Protein AF-A0A9E8NBJ8-F1 (afdb_monomer_lite)

Sequence (56 aa):
MAKAKKGSRKKNKLGVKNSLVNNINARKKKGKSRPKSKKTVSKKSYAKMKKNWGKK

Structure (mmCIF, N/CA/C/O backbone):
data_AF-A0A9E8NBJ8-F1
#
_entry.id   AF-A0A9E8NBJ8-F1
#
loop_
_atom_site.group_PDB
_atom_site.id
_atom_site.type_symbol
_atom_site.label_atom_id
_atom_site.label_alt_id
_atom_site.label_comp_id
_atom_site.label_asym_id
_atom_site.label_entity_id
_atom_site.label_seq_id
_atom_site.pdbx_PDB_ins_code
_atom_site.Cartn_x
_atom_site.Cartn_y
_atom_site.Cartn_z
_atom_site.occupancy
_atom_site.B_iso_or_equiv
_atom_site.auth_seq_id
_atom_site.auth_comp_id
_atom_site.auth_asym_id
_atom_site.auth_atom_id
_atom_site.pdbx_PDB_model_num
ATOM 1 N N . MET A 1 1 ? -2.339 -21.862 -40.283 1.00 43.59 1 MET A N 1
ATOM 2 C CA . MET A 1 1 ? -3.053 -20.805 -39.527 1.00 43.59 1 MET A CA 1
ATOM 3 C C . MET A 1 1 ? -2.049 -19.968 -38.739 1.00 43.59 1 MET A C 1
ATOM 5 O O . MET A 1 1 ? -1.508 -20.444 -37.747 1.00 43.59 1 MET A O 1
ATOM 9 N N . ALA A 1 2 ? -1.730 -18.757 -39.203 1.00 57.59 2 ALA A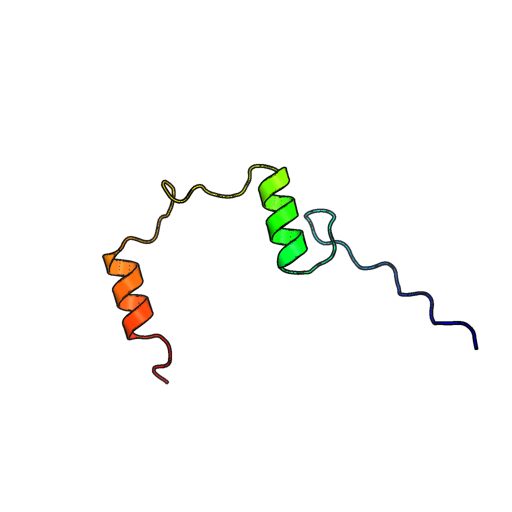 N 1
ATOM 10 C CA . ALA A 1 2 ? -0.781 -17.879 -38.519 1.00 57.59 2 ALA A CA 1
ATOM 11 C C . ALA A 1 2 ? -1.440 -17.255 -37.276 1.00 57.59 2 ALA A C 1
ATOM 13 O O . ALA A 1 2 ? -2.444 -16.552 -37.369 1.00 57.59 2 ALA A O 1
ATOM 14 N N . LYS A 1 3 ? -0.884 -17.543 -36.097 1.00 59.16 3 LYS A N 1
ATOM 15 C CA . LYS A 1 3 ? -1.341 -17.028 -34.800 1.00 59.16 3 LYS A CA 1
ATOM 16 C C . LYS A 1 3 ? -1.268 -15.496 -34.819 1.00 59.16 3 LYS A C 1
ATOM 18 O O . LYS A 1 3 ? -0.198 -14.945 -35.067 1.00 59.16 3 LYS A O 1
ATOM 23 N N . ALA A 1 4 ? -2.387 -14.817 -34.560 1.00 57.06 4 ALA A N 1
ATOM 24 C CA . ALA A 1 4 ? -2.468 -13.357 -34.562 1.00 57.06 4 ALA A CA 1
ATOM 25 C C . ALA A 1 4 ? -1.300 -12.724 -33.777 1.00 57.06 4 ALA A C 1
ATOM 27 O O . ALA A 1 4 ? -1.059 -13.077 -32.615 1.00 57.06 4 ALA A O 1
ATOM 28 N N . LYS A 1 5 ? -0.571 -11.785 -34.403 1.00 59.53 5 LYS A N 1
ATOM 29 C CA . LYS A 1 5 ? 0.461 -10.975 -33.737 1.00 5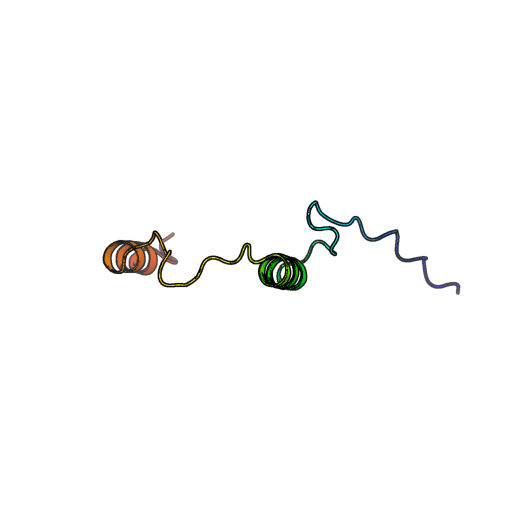9.53 5 LYS A CA 1
ATOM 30 C C . LYS A 1 5 ? -0.209 -10.254 -32.565 1.00 59.53 5 LYS A C 1
ATOM 32 O O . LYS A 1 5 ? -0.953 -9.302 -32.776 1.00 59.53 5 LYS A O 1
ATOM 37 N N . LYS A 1 6 ? 0.011 -10.725 -31.326 1.00 59.75 6 LYS A N 1
ATOM 38 C CA . LYS A 1 6 ? -0.493 -10.075 -30.101 1.00 59.75 6 LYS A CA 1
ATOM 39 C C . LYS A 1 6 ? -0.032 -8.619 -30.134 1.00 59.75 6 LYS A C 1
ATOM 41 O O . LYS A 1 6 ? 1.155 -8.368 -29.929 1.00 59.75 6 LYS A O 1
ATOM 46 N N . GLY A 1 7 ? -0.969 -7.709 -30.421 1.00 57.78 7 GLY A N 1
ATOM 47 C CA . GLY A 1 7 ? -0.731 -6.277 -30.573 1.00 57.78 7 GLY A CA 1
ATOM 48 C C . GLY A 1 7 ? 0.163 -5.745 -29.463 1.00 57.78 7 GLY A C 1
ATOM 49 O O . GLY A 1 7 ? 0.121 -6.248 -28.332 1.00 57.78 7 GLY A O 1
ATOM 50 N N . SER A 1 8 ? 1.021 -4.780 -29.804 1.00 61.59 8 SER A N 1
ATOM 51 C CA . SER A 1 8 ? 1.968 -4.179 -28.868 1.00 61.59 8 SER A CA 1
ATOM 52 C C . SER A 1 8 ? 1.227 -3.858 -27.567 1.00 61.59 8 SER A C 1
ATOM 54 O O . SER A 1 8 ? 0.297 -3.055 -27.522 1.00 61.59 8 SER A O 1
ATOM 56 N N . ARG A 1 9 ? 1.528 -4.606 -26.495 1.00 65.94 9 ARG A N 1
ATOM 57 C CA . ARG A 1 9 ? 0.763 -4.478 -25.250 1.00 65.94 9 ARG A CA 1
ATOM 58 C C . ARG A 1 9 ? 1.010 -3.067 -24.746 1.00 65.94 9 ARG A C 1
ATOM 60 O O . ARG A 1 9 ? 2.122 -2.795 -24.292 1.00 65.94 9 ARG A O 1
ATOM 67 N N . LYS A 1 10 ? 0.002 -2.196 -24.855 1.00 79.38 10 LYS A N 1
ATOM 68 C CA . LYS A 1 10 ? 0.072 -0.799 -24.424 1.00 79.38 10 LYS A CA 1
ATOM 69 C C . LYS A 1 10 ? 0.635 -0.775 -23.004 1.00 79.38 10 LYS A C 1
ATOM 71 O O . LYS A 1 10 ? 0.023 -1.287 -22.063 1.00 79.38 10 LYS A O 1
ATOM 76 N N . LYS A 1 11 ? 1.868 -0.286 -22.876 1.00 87.50 11 LYS A N 1
ATOM 77 C CA . LYS A 1 11 ? 2.532 -0.125 -21.584 1.00 87.50 11 LYS A CA 1
ATOM 78 C C . LYS A 1 11 ? 1.868 1.048 -20.870 1.00 87.50 11 LYS A C 1
ATOM 80 O O . LYS A 1 11 ? 1.420 1.999 -21.506 1.00 87.50 11 LYS A O 1
ATOM 85 N N . ASN A 1 12 ? 1.774 0.974 -19.550 1.00 87.06 12 ASN A N 1
ATOM 86 C CA . ASN A 1 12 ? 1.287 2.098 -18.758 1.00 87.06 12 ASN A CA 1
ATOM 87 C C . ASN A 1 12 ? 2.409 3.113 -18.477 1.00 87.06 12 ASN A C 1
ATOM 89 O O . ASN A 1 12 ? 3.561 2.903 -18.853 1.00 87.06 12 ASN A O 1
ATOM 93 N N . LYS A 1 13 ? 2.093 4.180 -17.732 1.00 87.94 13 LYS A N 1
ATOM 94 C CA . LYS A 1 13 ? 3.048 5.228 -17.312 1.00 87.94 13 LYS A CA 1
ATOM 95 C C . LYS A 1 13 ? 4.256 4.700 -16.516 1.00 87.94 13 LYS A C 1
ATOM 97 O O . LYS A 1 13 ? 5.222 5.422 -16.298 1.00 87.94 13 LYS A O 1
ATOM 102 N N . LEU A 1 14 ? 4.208 3.455 -16.033 1.00 87.25 14 LEU A N 1
ATOM 103 C CA . LEU A 1 14 ? 5.323 2.813 -15.336 1.00 87.25 14 LEU A CA 1
ATOM 104 C C . LEU A 1 14 ? 6.246 2.026 -16.281 1.00 87.25 14 LEU A C 1
ATOM 106 O O . LEU A 1 14 ? 7.272 1.544 -15.805 1.00 87.25 14 LEU A O 1
ATOM 110 N N . GLY A 1 15 ? 5.912 1.912 -17.573 1.00 90.06 15 GLY A N 1
ATOM 111 C CA . GLY A 1 15 ? 6.671 1.164 -18.580 1.00 90.06 15 GLY A CA 1
ATOM 112 C C . GLY A 1 15 ? 6.391 -0.343 -18.581 1.00 90.06 15 GLY A C 1
ATOM 113 O O . GLY A 1 15 ? 7.083 -1.098 -19.264 1.00 90.06 15 GLY A O 1
ATOM 114 N N . VAL A 1 16 ? 5.382 -0.799 -17.831 1.00 90.69 16 VAL A N 1
ATOM 115 C CA . VAL A 1 16 ? 5.035 -2.220 -17.684 1.00 90.69 16 VAL A CA 1
ATOM 116 C C . VAL A 1 16 ? 3.650 -2.519 -18.251 1.00 90.69 16 VAL A C 1
ATOM 118 O O . VAL A 1 16 ? 2.867 -1.612 -18.542 1.00 90.69 16 VAL A O 1
ATOM 121 N N . LYS A 1 17 ? 3.336 -3.808 -18.429 1.00 91.50 17 LYS A N 1
ATOM 122 C CA . LYS A 1 17 ? 1.990 -4.232 -18.837 1.00 91.50 17 LYS A CA 1
ATOM 123 C C . LYS A 1 17 ? 0.971 -3.744 -17.807 1.00 91.50 17 LYS A C 1
ATOM 125 O O . LYS A 1 17 ? 1.236 -3.821 -16.606 1.00 91.50 17 LYS A O 1
ATOM 130 N N . ASN A 1 18 ? -0.194 -3.302 -18.276 1.00 89.88 18 ASN A N 1
ATOM 131 C CA . ASN A 1 18 ? -1.251 -2.782 -17.416 1.00 89.88 18 ASN A CA 1
ATOM 132 C C . ASN A 1 18 ? -1.960 -3.900 -16.631 1.00 89.88 18 ASN A C 1
ATOM 134 O O . ASN A 1 18 ? -3.063 -4.317 -16.955 1.00 89.88 18 ASN A O 1
ATOM 138 N N . SER A 1 19 ? -1.286 -4.416 -15.610 1.00 89.75 19 SER A N 1
ATOM 139 C CA . SER A 1 19 ? -1.786 -5.467 -14.724 1.00 89.75 19 SER A CA 1
ATOM 140 C C . SER A 1 19 ? -1.377 -5.146 -13.294 1.00 89.75 19 SER A C 1
ATOM 142 O O . SER A 1 19 ? -0.267 -4.647 -13.081 1.00 89.75 19 SER A O 1
ATOM 144 N N . LEU A 1 20 ? -2.219 -5.500 -12.325 1.00 91.44 20 LEU A N 1
ATOM 145 C CA . LEU A 1 20 ? -1.989 -5.232 -10.905 1.00 91.44 20 LEU A CA 1
ATOM 146 C C . LEU A 1 20 ? -0.595 -5.688 -10.437 1.00 91.44 20 LEU A C 1
ATOM 148 O O . LEU A 1 20 ? 0.164 -4.890 -9.888 1.00 91.44 20 LEU A O 1
ATOM 152 N N . VAL A 1 21 ? -0.234 -6.945 -10.713 1.00 94.88 21 VAL A N 1
ATOM 153 C CA . VAL A 1 21 ? 1.035 -7.546 -10.268 1.00 94.88 21 VAL A CA 1
ATOM 154 C C . VAL A 1 21 ? 2.240 -6.788 -10.831 1.00 94.88 21 VAL A C 1
ATOM 156 O O . VAL A 1 21 ? 3.141 -6.405 -10.083 1.00 94.88 21 VAL A O 1
ATOM 159 N N . ASN A 1 22 ? 2.232 -6.483 -12.134 1.00 95.31 22 ASN A N 1
ATOM 160 C CA . ASN A 1 22 ? 3.326 -5.729 -12.751 1.00 95.31 22 ASN A CA 1
ATOM 161 C C . ASN A 1 22 ? 3.432 -4.305 -12.191 1.00 95.31 22 ASN A C 1
ATOM 163 O O . ASN A 1 22 ? 4.542 -3.813 -11.992 1.00 95.31 22 ASN A O 1
ATOM 167 N N . ASN A 1 23 ? 2.308 -3.662 -11.869 1.00 92.94 23 ASN A N 1
ATOM 168 C CA . ASN A 1 23 ? 2.298 -2.328 -11.266 1.00 92.94 23 ASN A CA 1
ATOM 169 C C . ASN A 1 23 ? 2.895 -2.339 -9.857 1.00 92.94 23 ASN A C 1
ATOM 171 O O . ASN A 1 23 ? 3.700 -1.465 -9.526 1.00 92.94 23 ASN A O 1
ATOM 175 N N . ILE A 1 24 ? 2.541 -3.338 -9.042 1.00 91.88 24 ILE A N 1
ATOM 176 C CA . ILE A 1 24 ? 3.092 -3.519 -7.694 1.00 91.88 24 ILE A CA 1
ATOM 177 C C . ILE A 1 24 ? 4.608 -3.718 -7.775 1.00 91.88 24 ILE A C 1
ATOM 179 O O . ILE A 1 24 ? 5.353 -2.996 -7.112 1.00 91.88 24 ILE A O 1
ATOM 183 N N . ASN A 1 25 ? 5.079 -4.629 -8.629 1.00 93.12 25 ASN A N 1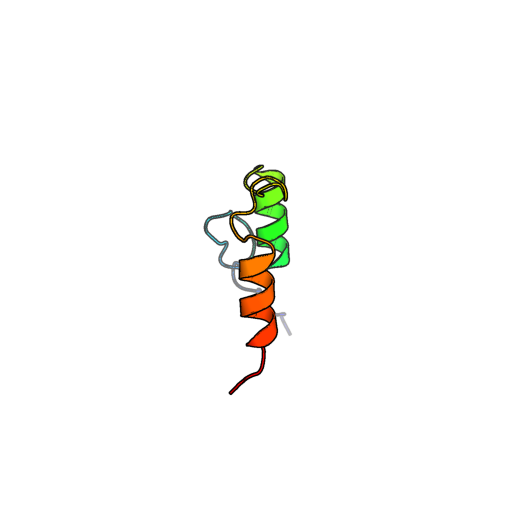
ATOM 184 C CA . ASN A 1 25 ? 6.508 -4.911 -8.774 1.00 93.12 25 ASN A CA 1
ATOM 185 C C . ASN A 1 25 ? 7.283 -3.705 -9.320 1.00 93.12 25 ASN A C 1
ATOM 187 O O . ASN A 1 25 ? 8.344 -3.372 -8.795 1.00 93.12 25 ASN A O 1
ATOM 191 N N . ALA A 1 26 ? 6.737 -2.990 -10.308 1.00 94.25 26 ALA A N 1
ATOM 192 C CA . ALA A 1 26 ? 7.347 -1.768 -10.828 1.00 94.25 26 ALA A CA 1
ATOM 193 C C . ALA A 1 26 ? 7.460 -0.676 -9.753 1.00 94.25 26 ALA A C 1
ATOM 195 O O . ALA A 1 26 ? 8.486 -0.006 -9.656 1.00 94.25 26 ALA A O 1
ATOM 196 N N . ARG A 1 27 ? 6.433 -0.501 -8.911 1.00 93.12 27 ARG A N 1
ATOM 197 C CA . ARG A 1 27 ? 6.475 0.459 -7.797 1.00 93.12 27 ARG A CA 1
ATOM 198 C C . ARG A 1 27 ? 7.456 0.055 -6.701 1.00 93.12 27 ARG A C 1
ATOM 200 O O . ARG A 1 27 ? 8.110 0.943 -6.160 1.00 93.12 27 ARG A O 1
ATOM 207 N N . LYS A 1 28 ? 7.560 -1.242 -6.392 1.00 89.88 28 LYS A N 1
ATOM 208 C CA . LYS A 1 28 ? 8.553 -1.786 -5.452 1.00 89.88 28 LYS A CA 1
ATOM 209 C C . LYS A 1 28 ? 9.976 -1.532 -5.954 1.00 89.88 28 LYS A C 1
ATOM 211 O O . LYS A 1 28 ? 10.748 -0.920 -5.229 1.00 89.88 28 LYS A O 1
ATOM 216 N N . LYS A 1 29 ? 10.278 -1.884 -7.212 1.00 91.50 29 LYS A N 1
ATOM 217 C CA . LYS A 1 29 ? 11.587 -1.625 -7.848 1.00 91.50 29 LYS A CA 1
ATOM 218 C C . LYS A 1 29 ? 11.959 -0.140 -7.852 1.00 91.50 29 LYS A C 1
ATOM 220 O O . LYS A 1 29 ? 13.108 0.199 -7.628 1.00 91.50 29 LYS A O 1
ATOM 225 N N . LYS A 1 30 ? 10.982 0.749 -8.066 1.00 90.88 30 LYS A N 1
ATOM 226 C CA . LYS A 1 30 ? 11.179 2.211 -8.023 1.00 90.88 30 LYS A CA 1
ATOM 227 C C . LYS A 1 30 ? 11.244 2.798 -6.603 1.00 90.88 30 LYS A C 1
ATOM 229 O O . LYS A 1 30 ? 11.256 4.017 -6.479 1.00 90.88 30 LYS A O 1
ATOM 234 N N . GLY A 1 31 ? 11.137 1.993 -5.541 1.00 88.56 31 GLY A N 1
ATOM 235 C CA . GLY A 1 31 ? 11.098 2.490 -4.157 1.00 88.56 31 GLY A CA 1
ATOM 236 C C . GLY A 1 31 ? 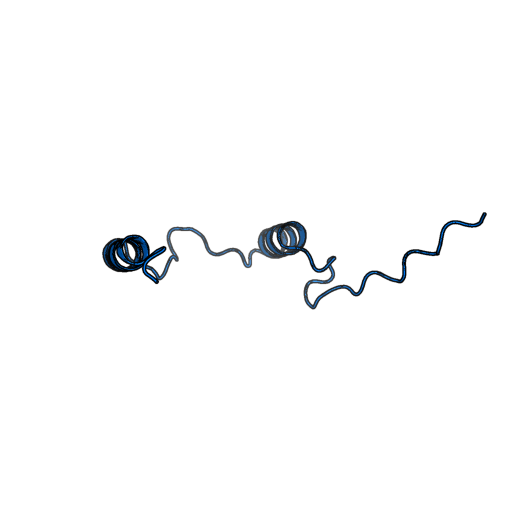9.856 3.325 -3.800 1.00 88.56 31 GLY A C 1
ATOM 237 O O . GLY A 1 31 ? 9.773 3.893 -2.719 1.00 88.56 31 GLY A O 1
ATOM 238 N N . LYS A 1 32 ? 8.839 3.387 -4.674 1.00 85.62 32 LYS A N 1
ATOM 239 C CA . LYS A 1 32 ? 7.597 4.165 -4.462 1.00 85.62 32 L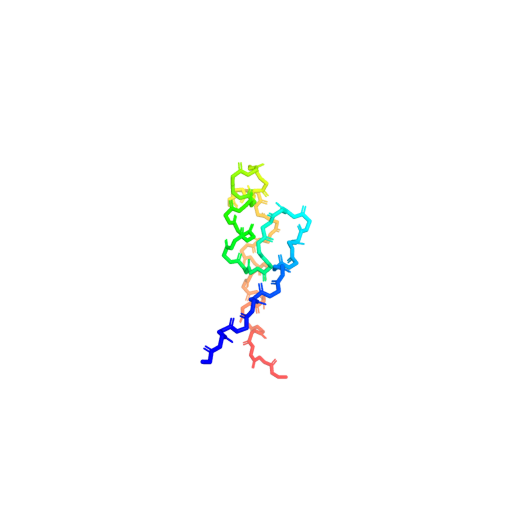YS A CA 1
ATOM 240 C C . LYS A 1 32 ? 6.556 3.424 -3.616 1.00 85.62 32 LYS A C 1
ATOM 242 O O . LYS A 1 32 ? 5.409 3.877 -3.493 1.00 85.62 32 LYS A O 1
ATOM 247 N N . SER A 1 33 ? 6.891 2.235 -3.120 1.00 84.81 33 SER A N 1
ATOM 248 C CA . SER A 1 33 ? 6.031 1.492 -2.203 1.00 84.81 33 SER A CA 1
ATOM 249 C C . SER A 1 33 ? 6.135 2.115 -0.817 1.00 84.81 33 SER A C 1
ATOM 251 O O . SER A 1 33 ? 7.229 2.270 -0.286 1.00 84.81 33 SER A O 1
ATOM 253 N N . ARG A 1 34 ? 5.001 2.482 -0.219 1.00 82.56 34 ARG A N 1
ATOM 254 C CA . ARG A 1 34 ? 5.004 3.042 1.135 1.00 82.56 34 ARG A CA 1
ATOM 255 C C . ARG A 1 34 ? 5.221 1.912 2.148 1.00 82.56 34 ARG A C 1
ATOM 257 O O . ARG A 1 34 ? 4.519 0.902 2.049 1.00 82.56 34 ARG A O 1
ATOM 264 N N . PRO A 1 35 ? 6.131 2.067 3.124 1.00 86.56 35 PRO A N 1
ATOM 265 C CA . PRO A 1 35 ? 6.237 1.126 4.230 1.00 86.56 35 PRO A CA 1
ATOM 266 C C . PRO A 1 35 ? 4.973 1.188 5.093 1.00 86.56 35 PRO A C 1
ATOM 268 O O . PRO A 1 35 ? 4.263 2.200 5.115 1.00 86.56 35 PRO A O 1
ATOM 271 N N . LYS A 1 36 ? 4.695 0.109 5.832 1.00 83.06 36 LYS A N 1
ATOM 272 C CA . LYS A 1 36 ? 3.500 0.016 6.684 1.00 83.06 36 LYS A CA 1
ATOM 273 C C . LYS A 1 36 ? 3.473 1.087 7.779 1.00 83.06 36 LYS A C 1
ATOM 275 O O . LYS A 1 36 ? 2.390 1.547 8.126 1.00 83.06 36 LYS A O 1
ATOM 280 N N . SER A 1 37 ? 4.641 1.519 8.252 1.00 85.81 37 SER A N 1
ATOM 281 C CA . SER A 1 37 ? 4.800 2.617 9.213 1.00 85.81 37 SER A CA 1
ATOM 282 C C . SER A 1 37 ? 4.262 3.953 8.691 1.00 85.81 37 SER A C 1
ATOM 284 O O . SER A 1 37 ? 3.701 4.725 9.454 1.00 85.81 37 SER A O 1
ATOM 286 N N . LYS A 1 38 ? 4.329 4.201 7.374 1.00 87.44 38 LYS A N 1
ATOM 287 C CA . LYS A 1 38 ? 3.784 5.407 6.720 1.00 87.44 38 LYS A CA 1
ATOM 288 C C . LYS A 1 38 ? 2.315 5.237 6.297 1.00 87.44 38 LYS A C 1
ATOM 290 O O . LYS A 1 38 ? 1.851 5.911 5.370 1.00 87.44 38 LYS A O 1
ATOM 295 N N . LYS A 1 39 ? 1.571 4.306 6.897 1.00 88.12 39 LYS A N 1
ATOM 296 C CA . LYS A 1 39 ? 0.139 4.117 6.622 1.00 88.12 39 LYS A CA 1
ATOM 297 C C . LYS A 1 39 ? -0.654 5.278 7.234 1.00 88.12 39 LYS A C 1
ATOM 299 O O . LYS A 1 39 ? -0.528 5.553 8.415 1.00 88.12 39 LYS A O 1
ATOM 304 N N . THR A 1 40 ? -1.510 5.916 6.440 1.00 90.12 40 THR A N 1
ATOM 305 C CA . THR A 1 40 ? -2.390 7.016 6.886 1.00 90.12 40 THR A CA 1
ATOM 306 C C . THR A 1 40 ? -3.691 6.524 7.522 1.00 90.12 40 THR A C 1
ATOM 308 O O . THR A 1 40 ? -4.355 7.247 8.253 1.00 90.12 40 THR A O 1
ATOM 311 N N . VAL A 1 41 ? -4.070 5.272 7.261 1.00 90.88 41 VAL A N 1
ATOM 312 C CA . VAL A 1 41 ? -5.293 4.675 7.802 1.00 90.88 41 VAL A CA 1
ATOM 313 C C . VAL A 1 41 ? -5.020 4.094 9.193 1.00 90.88 41 VAL A C 1
ATOM 315 O O . VAL A 1 41 ? -4.379 3.043 9.332 1.00 90.88 41 VAL A O 1
ATOM 318 N N . SER A 1 42 ? -5.544 4.768 10.218 1.00 93.06 42 SER A N 1
ATOM 319 C CA . SER A 1 42 ? -5.482 4.324 11.615 1.00 93.06 42 SER A CA 1
ATOM 320 C C . SER A 1 42 ? -6.239 3.008 11.838 1.00 93.06 42 SER A C 1
ATOM 322 O O . SER A 1 42 ? -7.087 2.605 11.034 1.00 93.06 42 SER A O 1
ATOM 324 N N . LYS A 1 43 ? -5.959 2.322 12.955 1.00 92.56 43 LYS A N 1
ATOM 325 C CA . LYS A 1 43 ? -6.681 1.094 13.341 1.00 92.56 43 LYS A CA 1
ATOM 326 C C . LYS A 1 43 ? -8.192 1.349 13.467 1.00 92.56 43 LYS A C 1
ATOM 328 O O . LYS A 1 43 ? -8.983 0.591 12.914 1.00 92.56 43 LYS A O 1
ATOM 333 N N . LYS A 1 44 ? -8.580 2.463 14.105 1.00 94.12 44 LYS A N 1
ATOM 334 C CA . LYS A 1 44 ? -9.983 2.883 14.280 1.00 94.12 44 LYS A CA 1
ATOM 335 C C . LYS A 1 44 ? -10.679 3.148 12.941 1.00 94.12 44 LYS A C 1
ATOM 337 O O . LYS A 1 44 ? -11.805 2.702 12.743 1.00 94.12 44 LYS A O 1
ATOM 342 N N . SER A 1 45 ? -10.004 3.831 12.013 1.00 93.69 45 SER A N 1
ATOM 343 C CA . SER A 1 45 ? -10.527 4.082 10.661 1.00 93.69 45 SER A CA 1
ATOM 344 C C . SER A 1 45 ? -10.743 2.773 9.890 1.00 93.69 45 SER A C 1
ATOM 346 O O . SER A 1 45 ? -11.821 2.540 9.342 1.00 93.69 45 SER A O 1
ATOM 348 N N . TYR A 1 46 ? -9.772 1.856 9.949 1.00 93.00 46 TYR A N 1
ATOM 349 C CA . TYR A 1 46 ? -9.893 0.547 9.308 1.00 93.00 46 TYR A CA 1
ATOM 350 C C . TYR A 1 46 ? -11.037 -0.301 9.887 1.00 93.00 46 TYR A C 1
ATOM 352 O O . TYR A 1 46 ? -11.757 -0.947 9.131 1.00 93.00 46 TYR A O 1
ATOM 360 N N . ALA A 1 47 ? -11.242 -0.279 11.208 1.00 94.56 47 ALA A N 1
ATOM 361 C CA . ALA A 1 47 ? -12.344 -0.995 11.854 1.00 94.56 47 ALA A CA 1
ATOM 362 C C . ALA A 1 47 ? -13.722 -0.495 11.383 1.00 94.56 47 ALA A C 1
ATOM 364 O O . ALA A 1 47 ? -14.606 -1.306 11.108 1.00 94.56 47 ALA A O 1
ATOM 365 N N . LYS A 1 48 ? -13.889 0.826 11.220 1.00 94.19 48 LYS A N 1
ATOM 366 C CA . LYS A 1 48 ? -15.122 1.418 10.676 1.00 94.19 48 LYS A CA 1
ATOM 367 C C . LYS A 1 48 ? -15.371 0.996 9.22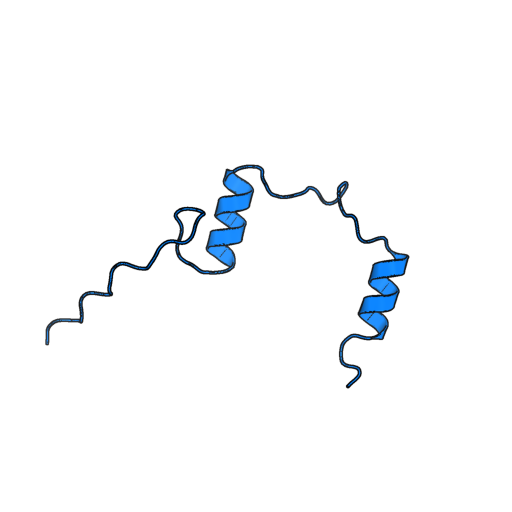7 1.00 94.19 48 LYS A C 1
ATOM 369 O O . LYS A 1 48 ? -16.479 0.578 8.914 1.00 94.19 48 LYS A O 1
ATOM 374 N N . MET A 1 49 ? -14.344 1.037 8.370 1.00 92.69 49 MET A N 1
ATOM 375 C CA . MET A 1 49 ? -14.450 0.520 6.998 1.00 92.69 49 MET A CA 1
ATOM 376 C C . MET A 1 49 ? -14.852 -0.958 6.985 1.00 92.69 49 MET A C 1
ATOM 378 O O . MET A 1 49 ? -15.779 -1.326 6.273 1.00 92.69 49 MET A O 1
ATOM 382 N N . LYS A 1 50 ? -14.196 -1.789 7.810 1.00 92.50 50 LYS A N 1
ATOM 383 C CA . LYS A 1 50 ? -14.473 -3.228 7.891 1.00 92.50 50 LYS A CA 1
ATOM 384 C C . LYS A 1 50 ? -15.918 -3.518 8.295 1.00 92.50 50 LYS A C 1
ATOM 386 O O . LYS A 1 50 ? -16.534 -4.395 7.705 1.00 92.50 50 LYS A O 1
ATOM 391 N N . LYS A 1 51 ? -16.471 -2.772 9.258 1.00 93.69 51 LYS A N 1
ATOM 392 C CA . LYS A 1 51 ? -17.874 -2.910 9.694 1.00 93.69 51 LYS A CA 1
ATOM 393 C C . LYS A 1 51 ? -18.878 -2.637 8.565 1.00 93.69 51 LYS A C 1
ATOM 395 O O . LYS A 1 51 ? -20.000 -3.133 8.629 1.00 93.69 51 LYS A O 1
ATOM 400 N N . ASN A 1 52 ? -18.482 -1.860 7.560 1.00 89.44 52 ASN A N 1
ATOM 401 C CA . ASN A 1 52 ? -19.338 -1.463 6.446 1.00 89.44 52 ASN A CA 1
ATOM 402 C C . ASN A 1 52 ? -19.026 -2.221 5.146 1.00 89.44 52 ASN A C 1
ATOM 404 O O . ASN A 1 52 ? -19.687 -1.988 4.139 1.00 89.44 52 ASN A O 1
ATOM 408 N N . TRP A 1 53 ? -18.053 -3.136 5.138 1.00 93.00 53 TRP A N 1
ATOM 409 C CA . TRP A 1 53 ? -17.811 -3.978 3.969 1.00 93.00 53 TRP A CA 1
ATOM 410 C C . TRP A 1 53 ? -18.969 -4.955 3.764 1.00 93.00 53 TRP A C 1
ATOM 412 O O . TRP A 1 53 ? -19.257 -5.766 4.636 1.00 93.00 53 TRP A O 1
ATOM 422 N N . GLY A 1 54 ? -19.619 -4.873 2.602 1.00 83.50 54 GLY A N 1
ATOM 423 C CA . GLY A 1 54 ? -20.724 -5.761 2.229 1.00 83.50 54 GLY A CA 1
ATOM 424 C C . GLY A 1 54 ? -22.094 -5.339 2.759 1.00 83.50 54 GLY A C 1
ATOM 425 O O . GLY A 1 54 ? -23.069 -6.043 2.517 1.00 83.50 54 GLY A O 1
ATOM 426 N N . LYS A 1 55 ? -22.193 -4.190 3.439 1.00 80.75 55 LYS A N 1
ATOM 427 C CA . LYS A 1 55 ? -23.491 -3.551 3.667 1.00 80.75 55 LYS A CA 1
ATOM 428 C C . LYS A 1 55 ? -23.927 -2.903 2.353 1.00 80.75 55 LYS A C 1
ATOM 430 O O . LYS A 1 55 ? -23.190 -2.068 1.831 1.00 80.75 55 LYS A O 1
ATOM 435 N N . LYS A 1 56 ? -25.038 -3.390 1.801 1.00 62.59 56 LYS A N 1
ATOM 436 C CA . LYS A 1 56 ? -25.708 -2.821 0.627 1.00 62.59 56 LYS A CA 1
ATOM 437 C C . LYS A 1 56 ? -26.398 -1.517 0.994 1.00 62.59 56 LYS A C 1
ATOM 439 O O . LYS A 1 56 ? -26.916 -1.451 2.131 1.00 62.59 56 LYS A O 1
#

Secondary structure (DSSP, 8-state):
-PPP------B-TTSSBSSHHHHHHHHHHTT-SPPGGG--S-HHHHHHHHHHTT--

pLDDT: mean 84.27, std 12.76, range [43.59, 95.31]

Organism: NCBI:txid2910158

Radius of gyration: 18.59 Å; chains: 1; bounding box: 37×28×54 Å

Foldseek 3Di:
DDDPPPPDQDADPLRHRPDPVRVVVSCVVVVVDDDPVPDPQDPVNVVVVVVCVPPD